Protein AF-A0A2A4QW43-F1 (afdb_monomer_lite)

pLDDT: mean 74.34, std 11.55, range [44.41, 92.94]

Foldseek 3Di:
DVVVVVVVVVVVVVVVVVVVVVVCPDVVCVVVVVDDDDPDPPDDDDDDDPDDPPPPPPPPPDPPDDDPPDDDPVRVVVCVVVVDPPPPPPPPPPPPVPVVVVVCVVVVVVVDDPCVVVVVVVVVVVVVVVCPVVVCCVVCVPPPPDDPDDDDDPVVVVVVCVVVVNDDDPPPDDDDDDD

Radius of gyration: 45.7 Å; chains: 1; bounding box: 145×55×94 Å

Secondary structure (DSSP, 8-state):
-HHHHHHHHHHHHHHHHHHHHHHTSHHHHHHTT-S-----TT----PPP--PPP---PPPPPTTSPPTT---HHHHHHHHHH------TT-S-SSSHHHHHHHHHHTTGGG--TTHHHHHHHHHHHHHHHHHHHHHHHHTSS--------PPPHHHHHHHHHHTT--------S-----

Structure (mmCIF, N/CA/C/O backbone):
data_AF-A0A2A4QW43-F1
#
_entry.id   AF-A0A2A4QW43-F1
#
loop_
_atom_site.group_PDB
_atom_site.id
_atom_site.type_symbol
_atom_site.label_atom_id
_atom_site.label_alt_id
_atom_site.label_comp_id
_atom_site.label_asym_id
_atom_site.label_entity_id
_atom_site.label_seq_id
_atom_site.pdbx_PDB_ins_code
_atom_site.Cartn_x
_atom_site.Cartn_y
_atom_site.Cartn_z
_atom_site.occupancy
_atom_site.B_iso_or_equiv
_atom_site.auth_seq_id
_atom_site.auth_comp_id
_atom_site.auth_asym_id
_atom_site.auth_atom_id
_atom_site.pdbx_PDB_model_num
ATOM 1 N N . MET A 1 1 ? 88.464 -0.489 -8.693 1.00 56.72 1 MET A N 1
ATOM 2 C CA . MET A 1 1 ? 87.420 -1.222 -9.457 1.00 56.72 1 MET A CA 1
ATOM 3 C C . MET A 1 1 ? 85.976 -0.942 -9.002 1.00 56.72 1 MET A C 1
ATOM 5 O O . MET A 1 1 ? 85.083 -1.111 -9.819 1.00 56.72 1 MET A O 1
ATOM 9 N N . LYS A 1 2 ? 85.709 -0.453 -7.774 1.00 62.28 2 LYS A N 1
ATOM 10 C CA . LYS A 1 2 ? 84.337 -0.211 -7.261 1.00 62.28 2 LYS A CA 1
ATOM 11 C C . LYS A 1 2 ? 83.518 0.860 -8.016 1.00 62.28 2 LYS A C 1
ATOM 13 O O . LYS A 1 2 ? 82.311 0.706 -8.154 1.00 62.28 2 LYS A O 1
ATOM 18 N N . ASN A 1 3 ? 84.158 1.888 -8.581 1.00 62.06 3 ASN A N 1
ATOM 19 C CA . ASN A 1 3 ? 83.443 3.022 -9.197 1.00 62.06 3 ASN A CA 1
ATOM 20 C C . ASN A 1 3 ? 82.801 2.687 -10.558 1.00 62.06 3 ASN A C 1
ATOM 22 O O . ASN A 1 3 ? 81.821 3.318 -10.943 1.00 62.06 3 ASN A O 1
ATOM 26 N N . LYS A 1 4 ? 83.317 1.680 -11.280 1.00 69.44 4 LYS A N 1
ATOM 27 C CA . LYS A 1 4 ? 82.754 1.260 -12.576 1.00 69.44 4 LYS A CA 1
ATOM 28 C C . LYS A 1 4 ? 81.401 0.563 -12.398 1.00 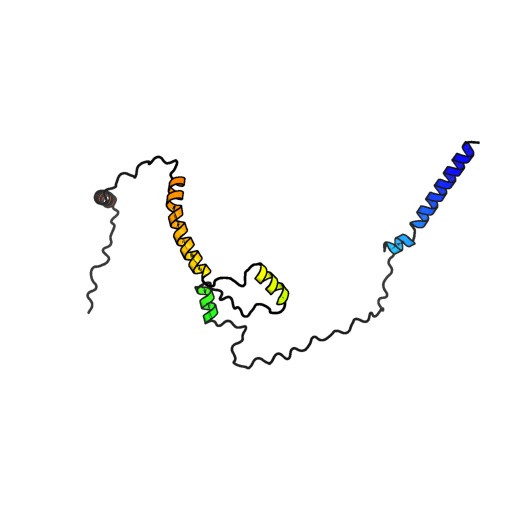69.44 4 LYS A C 1
ATOM 30 O O . LYS A 1 4 ? 80.465 0.887 -13.116 1.00 69.44 4 LYS A O 1
ATOM 35 N N . ASN A 1 5 ? 81.269 -0.296 -11.386 1.00 71.19 5 ASN A N 1
ATOM 36 C CA . ASN A 1 5 ? 80.016 -1.000 -11.085 1.00 71.19 5 ASN A CA 1
ATOM 37 C C . ASN A 1 5 ? 78.905 -0.040 -10.637 1.00 71.19 5 ASN A C 1
ATOM 39 O O . ASN A 1 5 ? 77.756 -0.215 -11.029 1.00 71.19 5 ASN A O 1
ATOM 43 N N . LEU A 1 6 ? 79.255 1.016 -9.893 1.00 76.25 6 LEU A N 1
ATOM 44 C CA . LEU A 1 6 ? 78.294 2.037 -9.469 1.00 76.25 6 LEU A CA 1
ATOM 45 C C . LEU A 1 6 ? 77.787 2.888 -10.647 1.00 76.25 6 LEU A C 1
ATOM 47 O O . LEU A 1 6 ? 76.607 3.223 -10.702 1.00 76.25 6 LEU A O 1
ATOM 51 N N . ASN A 1 7 ? 78.650 3.208 -11.617 1.00 77.50 7 ASN A N 1
ATOM 52 C CA . ASN A 1 7 ? 78.246 3.939 -12.822 1.00 77.50 7 ASN A CA 1
ATOM 53 C C . ASN A 1 7 ? 77.409 3.068 -13.772 1.00 77.50 7 ASN A C 1
ATOM 55 O O . ASN A 1 7 ? 76.445 3.561 -14.351 1.00 77.50 7 ASN A O 1
ATOM 59 N N . ILE A 1 8 ? 77.723 1.772 -13.876 1.00 83.00 8 ILE A N 1
ATOM 60 C CA . ILE A 1 8 ? 76.926 0.807 -14.648 1.00 83.00 8 ILE A CA 1
ATOM 61 C C . ILE A 1 8 ? 75.538 0.628 -14.015 1.00 83.00 8 ILE A C 1
ATOM 63 O O . ILE A 1 8 ? 74.542 0.686 -14.726 1.00 83.00 8 ILE A O 1
ATOM 67 N N . GLN A 1 9 ? 75.438 0.507 -12.684 1.00 82.94 9 GLN A N 1
ATOM 68 C CA . GLN A 1 9 ? 74.144 0.443 -11.989 1.00 82.94 9 GLN A CA 1
ATOM 69 C C . GLN A 1 9 ? 73.301 1.706 -12.192 1.00 82.94 9 GLN A C 1
ATOM 71 O O . GLN A 1 9 ? 72.105 1.602 -12.452 1.00 82.94 9 GLN A O 1
ATOM 76 N N . LYS A 1 10 ? 73.915 2.896 -12.130 1.00 84.06 10 LYS A N 1
ATOM 77 C CA . LYS A 1 10 ? 73.220 4.161 -12.420 1.00 84.06 10 LYS A CA 1
ATOM 78 C C . LYS A 1 10 ? 72.702 4.207 -13.857 1.00 84.06 10 LYS A C 1
ATOM 80 O O . LYS A 1 10 ? 71.571 4.625 -14.059 1.00 84.06 10 LYS A O 1
ATOM 85 N N . LEU A 1 11 ? 73.492 3.738 -14.824 1.00 85.38 11 LEU A N 1
ATOM 86 C CA . LEU A 1 11 ? 73.113 3.714 -16.240 1.00 85.38 11 LEU A CA 1
ATOM 87 C C . LEU A 1 11 ? 71.985 2.708 -16.528 1.00 85.38 11 LEU A C 1
ATOM 89 O O . LEU A 1 11 ? 71.097 2.984 -17.331 1.00 85.38 11 LEU A O 1
ATOM 93 N N . ILE A 1 12 ? 71.975 1.568 -15.833 1.00 86.31 12 ILE A N 1
ATOM 94 C CA . ILE A 1 12 ? 70.871 0.600 -15.894 1.00 86.31 12 ILE A CA 1
ATOM 95 C C . ILE A 1 12 ? 69.599 1.197 -15.276 1.00 86.31 12 ILE A C 1
ATOM 97 O O . ILE A 1 12 ? 68.521 1.081 -15.857 1.00 86.31 12 ILE A O 1
ATOM 101 N N . LEU A 1 13 ? 69.714 1.872 -14.129 1.00 86.56 13 LEU A N 1
ATOM 102 C CA . LEU A 1 13 ? 68.572 2.474 -13.442 1.00 86.56 13 LEU A CA 1
ATOM 103 C C . LEU A 1 13 ? 67.939 3.614 -14.256 1.00 86.56 13 LEU A C 1
ATOM 105 O O . LEU A 1 13 ? 66.716 3.683 -14.360 1.00 86.56 13 LEU A O 1
ATOM 109 N N . THR A 1 14 ? 68.751 4.477 -14.877 1.00 86.44 14 THR A N 1
ATOM 110 C CA . THR A 1 14 ? 68.249 5.564 -15.735 1.00 86.44 14 THR A CA 1
ATOM 111 C C . THR A 1 14 ? 67.628 5.040 -17.028 1.00 86.44 14 THR A C 1
ATOM 113 O O . THR A 1 14 ? 66.594 5.554 -17.451 1.00 86.44 14 THR A O 1
ATOM 116 N N . SER A 1 15 ? 68.198 3.990 -17.625 1.00 84.06 15 SER A N 1
ATOM 117 C CA . SER A 1 15 ? 67.624 3.317 -18.797 1.00 84.06 15 SER A CA 1
ATOM 118 C C . SER A 1 15 ? 66.255 2.697 -18.487 1.00 84.06 15 SER A C 1
ATOM 120 O O . SER A 1 15 ? 65.287 2.925 -19.210 1.00 84.06 15 SER A O 1
ATOM 122 N N . CYS A 1 16 ? 66.134 1.993 -17.358 1.00 84.25 16 CYS A N 1
ATOM 123 C CA . CYS A 1 16 ? 64.870 1.398 -16.921 1.00 84.25 16 CYS A CA 1
ATOM 124 C C . CYS A 1 16 ? 63.777 2.460 -16.701 1.00 84.25 16 CYS A C 1
ATOM 126 O O . CYS A 1 16 ? 62.647 2.303 -17.166 1.00 84.25 16 CYS A O 1
ATOM 128 N N . ALA A 1 17 ? 64.124 3.584 -16.066 1.00 83.00 17 ALA A N 1
ATOM 129 C CA . ALA A 1 17 ? 63.196 4.696 -15.868 1.00 83.00 17 ALA A CA 1
ATOM 130 C C . ALA A 1 17 ? 62.721 5.318 -17.197 1.00 83.00 17 ALA A C 1
ATOM 132 O O . ALA A 1 17 ? 61.542 5.644 -17.336 1.00 83.00 17 ALA A O 1
ATOM 133 N N . ALA A 1 18 ? 63.606 5.438 -18.192 1.00 81.12 18 ALA A N 1
ATOM 134 C CA . ALA A 1 18 ? 63.249 5.965 -19.509 1.00 81.12 18 ALA A CA 1
ATOM 135 C C . ALA A 1 18 ? 62.250 5.060 -20.256 1.00 81.12 18 ALA A C 1
ATOM 137 O O . ALA A 1 18 ? 61.307 5.560 -20.868 1.00 81.12 18 ALA A O 1
ATOM 138 N N . VAL A 1 19 ? 62.401 3.733 -20.159 1.00 80.62 19 VAL A N 1
ATOM 139 C CA . VAL A 1 19 ? 61.474 2.767 -20.780 1.00 80.62 19 VAL A CA 1
ATOM 140 C C . VAL A 1 19 ? 60.081 2.832 -20.143 1.00 80.62 19 VAL A C 1
ATOM 142 O O . VAL A 1 19 ? 59.076 2.797 -20.853 1.00 80.62 19 VAL A O 1
ATOM 145 N N . MET A 1 20 ? 60.004 3.002 -18.819 1.00 78.50 20 MET A N 1
ATOM 146 C CA . MET A 1 20 ? 58.727 3.121 -18.102 1.00 78.50 20 MET A CA 1
ATOM 147 C C . MET A 1 20 ? 57.945 4.390 -18.483 1.00 78.50 20 MET A C 1
ATOM 149 O O . MET A 1 20 ? 56.718 4.346 -18.578 1.00 78.50 20 MET A O 1
ATOM 153 N N . LEU A 1 21 ? 58.627 5.510 -18.763 1.00 73.12 21 LEU A N 1
ATOM 154 C CA . LEU A 1 21 ? 57.968 6.736 -19.239 1.00 73.12 21 LEU A CA 1
ATOM 155 C C . LEU A 1 21 ? 57.381 6.578 -20.651 1.00 73.12 21 LEU A C 1
ATOM 157 O O . LEU A 1 21 ? 56.293 7.087 -20.915 1.00 73.12 21 LEU A O 1
ATOM 161 N N . VAL A 1 22 ? 58.063 5.855 -21.545 1.00 75.31 22 VAL A N 1
ATOM 162 C CA . VAL A 1 22 ? 57.568 5.582 -22.909 1.00 75.31 22 VAL A CA 1
ATOM 163 C C . VAL A 1 22 ? 56.366 4.632 -22.886 1.00 75.31 22 VAL A C 1
ATOM 165 O O . VAL A 1 22 ? 55.425 4.812 -23.660 1.00 75.31 22 VAL A O 1
ATOM 168 N N . ALA A 1 23 ? 56.343 3.669 -21.959 1.00 68.19 23 ALA A N 1
ATOM 169 C CA . ALA A 1 23 ? 55.219 2.749 -21.780 1.00 68.19 23 ALA A CA 1
ATOM 170 C C . ALA A 1 23 ? 53.924 3.447 -21.316 1.00 68.19 23 ALA A C 1
ATOM 172 O O . ALA A 1 23 ? 52.830 2.973 -21.613 1.00 68.19 23 ALA A O 1
ATOM 173 N N . CYS A 1 24 ? 54.030 4.600 -20.647 1.00 68.94 24 CYS A N 1
ATOM 174 C CA . CYS A 1 24 ? 52.883 5.411 -20.227 1.00 68.94 24 CYS A CA 1
ATOM 175 C C . CYS A 1 24 ? 52.397 6.398 -21.316 1.00 68.94 24 CYS A C 1
ATOM 177 O O . CYS A 1 24 ? 51.653 7.336 -21.028 1.00 68.94 24 CYS A O 1
ATOM 179 N N . GLY A 1 25 ? 52.851 6.221 -22.560 1.00 72.25 25 GLY A N 1
ATOM 180 C CA . GLY A 1 25 ? 52.520 7.068 -23.703 1.00 72.25 25 GLY A CA 1
ATOM 181 C C . GLY A 1 25 ? 51.182 6.738 -24.375 1.00 72.25 25 GLY A C 1
ATOM 182 O O . GLY A 1 25 ? 50.248 6.247 -23.757 1.00 72.25 25 GLY A O 1
ATOM 183 N N . GLN A 1 26 ? 51.091 7.025 -25.674 1.00 68.25 26 GLN A N 1
ATOM 184 C CA . GLN A 1 26 ? 49.870 7.038 -26.497 1.00 68.25 26 GLN A CA 1
ATOM 185 C C . GLN A 1 26 ? 48.850 5.913 -26.225 1.00 68.25 26 GLN A C 1
ATOM 187 O O . GLN A 1 26 ? 47.656 6.185 -26.131 1.00 68.25 26 GLN A O 1
ATOM 192 N N . ALA A 1 27 ? 49.319 4.680 -26.013 1.00 71.88 27 ALA A N 1
ATOM 193 C CA . ALA A 1 27 ? 48.464 3.528 -25.739 1.00 71.88 27 ALA A CA 1
ATOM 194 C C . ALA A 1 27 ? 47.665 3.650 -24.426 1.00 71.88 27 ALA A C 1
ATOM 196 O O . ALA A 1 27 ? 46.517 3.213 -24.369 1.00 71.88 27 ALA A O 1
ATOM 197 N N . THR A 1 28 ? 48.221 4.257 -23.369 1.00 71.75 28 THR A N 1
ATOM 198 C CA . THR A 1 28 ? 47.463 4.498 -22.129 1.00 71.75 28 THR A CA 1
ATOM 199 C C . THR A 1 28 ? 46.430 5.600 -22.340 1.00 71.75 28 THR A C 1
ATOM 201 O O . THR A 1 28 ? 45.300 5.450 -21.891 1.00 71.75 28 THR A O 1
ATOM 204 N N . LYS A 1 29 ? 46.764 6.659 -23.089 1.00 73.00 29 LYS A N 1
ATOM 205 C CA . LYS A 1 29 ? 45.847 7.770 -23.405 1.00 73.00 29 LYS A CA 1
ATOM 206 C C . LYS A 1 29 ? 44.628 7.314 -24.208 1.00 73.00 29 LYS A C 1
ATOM 208 O O . LYS A 1 29 ? 43.522 7.754 -23.910 1.00 73.00 29 LYS A O 1
ATOM 213 N N . GLU A 1 30 ? 44.820 6.404 -25.161 1.00 74.38 30 GLU A N 1
ATOM 214 C CA . GLU A 1 30 ? 43.730 5.786 -25.926 1.00 74.38 30 GLU A CA 1
ATOM 215 C C . GLU A 1 30 ? 42.846 4.893 -25.042 1.00 74.38 30 GLU A C 1
ATOM 217 O O . GLU A 1 30 ? 41.621 4.978 -25.100 1.00 74.38 30 GLU A O 1
ATOM 222 N N . LYS A 1 31 ? 43.442 4.074 -24.162 1.00 72.56 31 LYS A N 1
ATOM 223 C CA . LYS A 1 31 ? 42.695 3.200 -23.234 1.00 72.56 31 LYS A CA 1
ATOM 224 C C . LYS A 1 31 ? 41.964 3.964 -22.126 1.00 72.56 31 LYS A C 1
ATOM 226 O O . LYS A 1 31 ? 40.921 3.510 -21.672 1.00 72.56 31 LYS A O 1
ATOM 231 N N . LEU A 1 32 ? 42.500 5.110 -21.709 1.00 75.75 32 LEU A N 1
ATOM 232 C CA . LEU A 1 32 ? 41.887 6.039 -20.755 1.00 75.75 32 LEU A CA 1
ATOM 233 C C . LEU A 1 32 ? 40.858 6.977 -21.415 1.00 75.75 32 LEU A C 1
ATOM 235 O O . LEU A 1 32 ? 40.272 7.802 -20.719 1.00 75.75 32 LEU A O 1
ATOM 239 N N . GLY A 1 33 ? 40.633 6.874 -22.734 1.00 72.31 33 GLY A N 1
ATOM 240 C CA . GLY A 1 33 ? 39.646 7.687 -23.454 1.00 72.31 33 GLY A CA 1
ATOM 241 C C . GLY A 1 33 ? 40.007 9.173 -23.550 1.00 72.31 33 GLY A C 1
ATOM 242 O O . GLY A 1 33 ? 39.137 10.004 -23.788 1.00 72.31 33 GLY A O 1
ATOM 243 N N . LEU A 1 34 ? 41.284 9.522 -23.362 1.00 74.50 34 LEU A N 1
ATOM 244 C CA . LEU A 1 34 ? 41.774 10.904 -23.408 1.00 74.50 34 LEU A CA 1
ATOM 245 C C . LEU A 1 34 ? 42.016 11.397 -24.848 1.00 74.50 34 LEU A C 1
ATOM 247 O O . LEU A 1 34 ? 42.367 12.555 -25.068 1.00 74.50 34 LEU A O 1
ATOM 251 N N . THR A 1 35 ? 41.848 10.511 -25.829 1.00 73.00 35 THR A N 1
ATOM 252 C CA . THR A 1 35 ? 41.854 10.812 -27.262 1.00 73.00 35 THR A CA 1
ATOM 253 C C . THR A 1 35 ? 40.427 10.736 -27.795 1.00 73.00 35 THR A C 1
ATOM 255 O O . THR A 1 35 ? 39.800 9.678 -27.739 1.00 73.00 35 THR A O 1
ATOM 258 N N . THR A 1 36 ? 39.914 11.840 -28.333 1.00 71.12 36 THR A N 1
ATOM 259 C CA . THR A 1 36 ? 38.579 11.882 -28.939 1.00 71.12 36 THR A CA 1
ATOM 260 C C . THR A 1 36 ? 38.586 11.140 -30.273 1.00 71.12 36 THR A C 1
ATOM 262 O O . THR A 1 36 ? 39.123 11.638 -31.259 1.00 71.12 36 THR A O 1
ATOM 265 N N . VAL A 1 37 ? 37.966 9.962 -30.312 1.00 74.38 37 VAL A N 1
ATOM 266 C CA . VAL A 1 37 ? 37.552 9.308 -31.558 1.00 74.38 37 VAL A CA 1
ATOM 267 C C . VAL A 1 37 ? 36.084 9.661 -31.757 1.00 74.38 37 VAL A C 1
ATOM 269 O O . VAL A 1 37 ? 35.236 9.218 -30.984 1.00 74.38 37 VAL A O 1
ATOM 272 N N . ALA A 1 38 ? 35.786 10.512 -32.738 1.00 77.56 38 ALA A N 1
ATOM 273 C CA . ALA A 1 38 ? 34.404 10.812 -33.089 1.00 77.56 38 ALA A CA 1
ATOM 274 C C . ALA A 1 38 ? 33.770 9.548 -33.704 1.00 77.56 38 ALA A C 1
ATOM 276 O O . ALA A 1 38 ? 34.350 8.986 -34.636 1.00 77.56 38 ALA A O 1
ATOM 277 N N . PRO A 1 39 ? 32.646 9.048 -33.163 1.00 77.69 39 PRO A N 1
ATOM 278 C CA . PRO A 1 39 ? 31.940 7.924 -33.761 1.00 77.69 39 PRO A CA 1
ATOM 279 C C . PRO A 1 39 ? 31.347 8.347 -35.108 1.00 77.69 39 PRO A C 1
ATOM 281 O O . PRO A 1 39 ? 30.852 9.461 -35.233 1.00 77.69 39 PRO A O 1
ATOM 284 N N . ASP A 1 40 ? 31.391 7.449 -36.090 1.00 85.25 40 ASP A N 1
ATOM 285 C CA . ASP A 1 40 ? 30.858 7.670 -37.437 1.00 85.25 40 ASP A CA 1
ATOM 286 C C . ASP A 1 40 ? 29.349 7.961 -37.387 1.00 85.25 40 ASP A C 1
ATOM 288 O O . ASP A 1 40 ? 28.538 7.061 -37.123 1.00 85.25 40 ASP A O 1
ATOM 292 N N . GLU A 1 41 ? 28.979 9.222 -37.633 1.00 81.19 41 GLU A N 1
ATOM 293 C CA . GLU A 1 41 ? 27.593 9.696 -37.610 1.00 81.19 41 GLU A CA 1
ATOM 294 C C . GLU A 1 41 ? 26.683 9.045 -38.667 1.00 81.19 41 GLU A C 1
ATOM 296 O O . GLU A 1 41 ? 25.460 9.173 -38.578 1.00 81.19 41 GLU A O 1
ATOM 301 N N . PHE A 1 42 ? 27.243 8.303 -39.629 1.00 82.75 42 PHE A N 1
ATOM 302 C CA . PHE A 1 42 ? 26.478 7.576 -40.645 1.00 82.75 42 PHE A CA 1
ATOM 303 C C . PHE A 1 42 ? 26.378 6.072 -40.377 1.00 82.75 42 PHE A C 1
ATOM 305 O O . PHE A 1 42 ? 25.775 5.338 -41.166 1.00 82.75 42 PHE A O 1
ATOM 312 N N . SER A 1 43 ? 26.908 5.593 -39.251 1.00 81.75 43 SER A N 1
ATOM 313 C CA . SER A 1 43 ? 26.792 4.186 -38.879 1.00 81.75 43 SER A CA 1
ATOM 314 C C . SER A 1 43 ? 25.350 3.826 -38.484 1.00 81.75 43 SER A C 1
ATOM 316 O O . SER A 1 43 ? 24.835 4.172 -37.419 1.00 81.75 43 SER A O 1
ATOM 318 N N . VAL A 1 44 ? 24.658 3.099 -39.365 1.00 79.31 44 VAL A N 1
ATOM 319 C CA . VAL A 1 44 ? 23.306 2.596 -39.093 1.00 79.31 44 VAL A CA 1
ATOM 320 C C . VAL A 1 44 ? 23.404 1.289 -38.310 1.00 79.31 44 VAL A C 1
ATOM 322 O O . VAL A 1 44 ? 23.707 0.233 -38.861 1.00 79.31 44 VAL A O 1
ATOM 325 N N . VAL A 1 45 ? 23.108 1.346 -37.011 1.00 78.12 45 VAL A N 1
ATOM 326 C CA . VAL A 1 45 ? 22.960 0.147 -36.175 1.00 78.12 45 VAL A CA 1
ATOM 327 C C . VAL A 1 45 ? 21.550 -0.419 -36.351 1.00 78.12 45 VAL A C 1
ATOM 329 O O . VAL A 1 45 ? 20.557 0.233 -36.018 1.00 78.12 45 VAL A O 1
ATOM 332 N N . THR A 1 46 ? 21.447 -1.653 -36.847 1.00 80.19 46 THR A N 1
ATOM 333 C CA . THR A 1 46 ? 20.170 -2.371 -36.942 1.00 80.19 46 THR A CA 1
ATOM 334 C C . THR A 1 46 ? 19.672 -2.715 -35.541 1.00 80.19 46 THR A C 1
ATOM 336 O O . THR A 1 46 ? 20.280 -3.519 -34.833 1.00 80.19 46 THR A O 1
ATOM 339 N N . ARG A 1 47 ? 18.562 -2.105 -35.121 1.00 78.06 47 ARG A N 1
ATOM 340 C CA . ARG A 1 47 ? 17.865 -2.490 -33.889 1.00 78.06 47 ARG A CA 1
ATOM 341 C C . ARG A 1 47 ? 17.110 -3.798 -34.119 1.00 78.06 47 ARG A C 1
ATOM 343 O O . ARG A 1 47 ? 16.632 -4.048 -35.225 1.00 78.06 47 ARG A O 1
ATOM 350 N N . ALA A 1 48 ? 16.990 -4.612 -33.071 1.00 81.88 48 ALA A N 1
ATOM 351 C CA . ALA A 1 48 ? 16.105 -5.770 -33.098 1.00 81.88 48 ALA A CA 1
ATOM 352 C C . ALA A 1 48 ? 14.681 -5.322 -33.490 1.00 81.88 48 ALA A C 1
ATOM 354 O O . ALA A 1 48 ? 14.259 -4.235 -33.075 1.00 81.88 48 ALA A O 1
ATOM 355 N N . PRO A 1 49 ? 13.950 -6.112 -34.296 1.00 81.00 49 PRO A N 1
ATOM 356 C CA . PRO A 1 49 ? 12.589 -5.767 -34.682 1.00 81.00 49 PRO A CA 1
ATOM 357 C C . PRO A 1 49 ? 11.723 -5.592 -33.430 1.00 81.00 49 PRO A C 1
ATOM 359 O O . PRO A 1 49 ? 11.808 -6.389 -32.495 1.00 81.00 49 PRO A O 1
ATOM 362 N N . LEU A 1 50 ? 10.893 -4.545 -33.404 1.00 76.62 50 LEU A N 1
ATOM 363 C CA . LEU A 1 50 ? 9.914 -4.361 -32.335 1.00 76.62 50 LEU A CA 1
ATOM 364 C C . LEU A 1 50 ? 8.910 -5.517 -32.413 1.00 76.62 50 LEU A C 1
ATOM 366 O O . LEU A 1 50 ? 8.141 -5.609 -33.369 1.00 76.62 50 LEU A O 1
ATOM 370 N N . SER A 1 51 ? 8.921 -6.407 -31.420 1.00 77.69 51 SER A N 1
ATOM 371 C CA . SER A 1 51 ? 7.875 -7.416 -31.283 1.00 77.69 51 SER A CA 1
ATOM 372 C C . SER A 1 51 ? 6.603 -6.719 -30.825 1.00 77.69 51 SER A C 1
ATOM 374 O O . SER A 1 51 ? 6.535 -6.212 -29.703 1.00 77.69 51 SER A O 1
ATOM 376 N N . VAL A 1 52 ? 5.606 -6.685 -31.703 1.00 75.69 52 VAL A N 1
ATOM 377 C CA . VAL A 1 52 ? 4.259 -6.254 -31.341 1.00 75.69 52 VAL A CA 1
ATOM 378 C C . VAL A 1 52 ? 3.750 -7.228 -30.271 1.00 75.69 52 VAL A C 1
ATOM 380 O O . VAL A 1 52 ? 3.785 -8.441 -30.504 1.00 75.69 52 VAL A O 1
ATOM 383 N N . PRO A 1 53 ? 3.364 -6.743 -29.077 1.00 77.69 53 PRO A N 1
ATOM 384 C CA . PRO A 1 53 ? 2.807 -7.610 -28.050 1.00 77.69 53 PRO A CA 1
ATOM 385 C C . PRO A 1 53 ? 1.527 -8.271 -28.577 1.00 77.69 53 PRO A C 1
ATOM 387 O O . PRO A 1 53 ? 0.865 -7.696 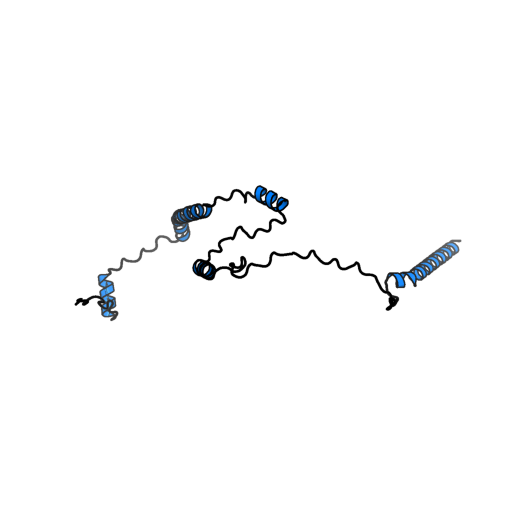-29.441 1.00 77.69 53 PRO A O 1
ATOM 390 N N . PRO A 1 54 ? 1.174 -9.473 -28.090 1.00 74.38 54 PRO A N 1
ATOM 391 C CA . PRO A 1 54 ? -0.031 -10.155 -28.533 1.00 74.38 54 PRO A CA 1
ATOM 392 C C . PRO A 1 54 ? -1.227 -9.225 -28.342 1.00 74.38 54 PRO A C 1
ATOM 394 O O . PRO A 1 54 ? -1.462 -8.736 -27.233 1.00 74.38 54 PRO A O 1
ATOM 397 N N . ASP A 1 55 ? -1.960 -8.973 -29.426 1.00 70.75 55 ASP A N 1
ATOM 398 C CA . ASP A 1 55 ? -3.241 -8.291 -29.359 1.00 70.75 55 ASP A CA 1
ATOM 399 C C . ASP A 1 55 ? -4.134 -9.116 -28.439 1.00 70.75 55 ASP A C 1
ATOM 401 O O . ASP A 1 55 ? -4.630 -10.187 -28.801 1.00 70.75 55 ASP A O 1
ATOM 405 N N . TYR A 1 56 ? -4.316 -8.642 -27.208 1.00 58.56 56 TYR A N 1
ATOM 406 C CA . TYR A 1 56 ? -5.351 -9.176 -26.353 1.00 58.56 56 TYR A CA 1
ATOM 407 C C . TYR A 1 56 ? -6.657 -8.808 -27.039 1.00 58.56 56 TYR A C 1
ATOM 409 O O . TYR A 1 56 ? -7.147 -7.685 -26.912 1.00 58.56 56 TYR A O 1
ATOM 417 N N . THR A 1 57 ? -7.234 -9.763 -27.765 1.00 64.88 57 THR A N 1
ATOM 418 C CA . THR A 1 57 ? -8.644 -9.754 -28.141 1.00 64.88 57 THR A CA 1
ATOM 419 C C . THR A 1 57 ? -9.455 -9.889 -26.856 1.00 64.88 57 THR A C 1
ATOM 421 O O . THR A 1 57 ? -10.092 -10.910 -26.589 1.00 64.88 57 THR A O 1
ATOM 424 N N . LEU A 1 58 ? -9.372 -8.870 -25.999 1.00 67.88 58 LEU A N 1
ATOM 425 C CA . LEU A 1 58 ? -10.269 -8.690 -24.886 1.00 67.88 58 LEU A CA 1
ATOM 426 C C . LEU A 1 58 ? -11.648 -8.680 -25.511 1.00 67.88 58 LEU A C 1
ATOM 428 O O . LEU A 1 58 ? -11.929 -7.899 -26.424 1.00 67.88 58 LEU A O 1
ATOM 432 N N . ARG A 1 59 ? -12.494 -9.601 -25.057 1.00 73.06 59 ARG A N 1
ATOM 433 C CA . ARG A 1 59 ? -13.882 -9.622 -25.483 1.00 73.06 59 ARG A CA 1
ATOM 434 C C . ARG A 1 59 ? -14.439 -8.216 -25.240 1.00 73.06 59 ARG A C 1
ATOM 436 O O . ARG A 1 59 ? -14.371 -7.762 -24.094 1.00 73.06 59 ARG A O 1
ATOM 443 N N . PRO A 1 60 ? -14.959 -7.530 -26.273 1.00 70.94 60 PRO A N 1
ATOM 444 C CA . PRO A 1 60 ? -15.513 -6.202 -26.093 1.00 70.94 60 PRO A CA 1
ATOM 445 C C . PRO A 1 60 ? -16.533 -6.241 -24.952 1.00 70.94 60 PRO A C 1
ATOM 447 O O . PRO A 1 60 ? -17.354 -7.172 -24.909 1.00 70.94 60 PRO A O 1
ATOM 450 N N . PRO A 1 61 ? -16.469 -5.303 -23.993 1.00 70.81 61 PRO A N 1
ATOM 451 C CA . PRO A 1 61 ? -17.432 -5.276 -22.908 1.00 70.81 61 PRO A CA 1
ATOM 452 C C . PRO A 1 61 ? -18.828 -5.128 -23.515 1.00 70.81 61 PRO A C 1
ATOM 454 O O . PRO A 1 61 ? -19.061 -4.269 -24.365 1.00 70.81 61 PRO A O 1
ATOM 457 N N . ALA A 1 62 ? -19.753 -6.001 -23.116 1.00 75.44 62 ALA A N 1
ATOM 458 C CA . ALA A 1 62 ? -21.118 -5.932 -23.615 1.00 75.44 62 ALA A CA 1
ATOM 459 C C . ALA A 1 62 ? -21.749 -4.603 -23.158 1.00 75.44 62 ALA A C 1
ATOM 461 O O . ALA A 1 62 ? -21.718 -4.317 -21.954 1.00 75.44 62 ALA A O 1
ATOM 462 N N . PRO A 1 63 ? -22.318 -3.797 -24.072 1.00 73.69 63 PRO A N 1
ATOM 463 C CA . PRO A 1 63 ? -22.968 -2.549 -23.698 1.00 73.69 63 PRO A CA 1
ATOM 464 C C . PRO A 1 63 ? -24.103 -2.844 -22.707 1.00 73.69 63 PRO A C 1
ATOM 466 O O . PRO A 1 63 ? -24.936 -3.715 -22.950 1.00 73.69 63 PRO A O 1
ATOM 469 N N . GLY A 1 64 ? -24.102 -2.154 -21.564 1.00 70.81 64 GLY A N 1
ATOM 470 C CA . GLY A 1 64 ? -25.142 -2.266 -20.535 1.00 70.81 64 GLY A CA 1
ATOM 471 C C . GLY A 1 64 ? -24.876 -3.249 -19.388 1.00 70.81 64 GLY A C 1
ATOM 472 O O . GLY A 1 64 ? -25.675 -3.289 -18.457 1.00 70.81 64 GLY A O 1
ATOM 473 N N . ARG A 1 65 ? -23.773 -4.016 -19.386 1.00 69.56 65 ARG A N 1
ATOM 474 C CA . ARG A 1 65 ? -23.363 -4.763 -18.179 1.00 69.56 65 ARG A CA 1
ATOM 475 C C . ARG A 1 65 ? -22.572 -3.874 -17.222 1.00 69.56 65 ARG A C 1
ATOM 477 O O . ARG A 1 65 ? -21.746 -3.075 -17.662 1.00 69.56 65 ARG A O 1
ATOM 484 N N . ALA A 1 66 ? -22.817 -4.050 -15.921 1.00 67.44 66 ALA A N 1
ATOM 485 C CA . ALA A 1 66 ? -22.057 -3.387 -14.866 1.00 67.44 66 ALA A CA 1
ATOM 486 C C . ALA A 1 66 ? -20.560 -3.647 -15.075 1.00 67.44 66 ALA A C 1
ATOM 488 O O . ALA A 1 66 ? -20.138 -4.788 -15.294 1.00 67.44 66 ALA A O 1
ATOM 489 N N . ARG A 1 67 ? -19.770 -2.572 -15.081 1.00 71.62 67 ARG A N 1
ATOM 490 C CA . ARG A 1 67 ? -18.327 -2.659 -15.282 1.00 71.62 67 ARG A CA 1
ATOM 491 C C . ARG A 1 67 ? -17.720 -3.319 -14.043 1.00 71.62 67 ARG A C 1
ATOM 493 O O . ARG A 1 67 ? -17.943 -2.809 -12.952 1.00 71.62 67 ARG A O 1
ATOM 500 N N . PRO A 1 68 ? -16.915 -4.387 -14.181 1.00 68.38 68 PRO A N 1
ATOM 501 C CA . PRO A 1 68 ? -16.292 -5.039 -13.026 1.00 68.38 68 PRO A CA 1
ATOM 502 C C . PRO A 1 68 ? -15.404 -4.108 -12.189 1.00 68.38 68 PRO A C 1
ATOM 504 O O . PRO A 1 68 ? -15.204 -4.348 -11.010 1.00 68.38 68 PRO A O 1
ATOM 507 N N . MET A 1 69 ? -14.877 -3.040 -12.797 1.00 68.56 69 MET A N 1
ATOM 508 C CA . MET A 1 69 ? -14.041 -2.043 -12.117 1.00 68.56 69 MET A CA 1
ATOM 509 C C . MET A 1 69 ? -14.840 -0.887 -11.493 1.00 68.56 69 MET A C 1
ATOM 511 O O . MET A 1 69 ? -14.250 -0.021 -10.855 1.00 68.56 69 MET A O 1
ATOM 515 N N . GLU A 1 70 ? -16.157 -0.824 -11.696 1.00 75.75 70 GLU A N 1
ATOM 516 C CA . GLU A 1 70 ? -16.997 0.250 -11.167 1.00 75.75 70 GLU A CA 1
ATOM 517 C C . GLU A 1 70 ? -17.689 -0.235 -9.893 1.00 75.75 70 GLU A C 1
ATOM 519 O O . GLU A 1 70 ? -18.666 -0.983 -9.926 1.00 75.75 70 GLU A O 1
ATOM 524 N N . ILE A 1 71 ? -17.141 0.177 -8.751 1.00 70.44 71 ILE A N 1
ATOM 525 C CA . ILE A 1 71 ? -17.752 -0.041 -7.440 1.00 70.44 71 ILE A CA 1
ATOM 526 C C . ILE A 1 71 ? -19.105 0.680 -7.437 1.00 70.44 71 ILE A C 1
ATOM 528 O O . ILE A 1 71 ? -19.190 1.857 -7.791 1.00 70.44 71 ILE A O 1
ATOM 532 N N . SER A 1 72 ? -20.180 -0.022 -7.065 1.00 81.94 72 SER A N 1
ATOM 533 C CA . SER A 1 72 ? -21.512 0.590 -7.024 1.00 81.94 72 SER A CA 1
ATOM 534 C C . SER A 1 72 ? -21.551 1.744 -6.014 1.00 81.94 72 SER A C 1
ATOM 536 O O . SER A 1 72 ? -20.933 1.669 -4.953 1.00 81.94 72 SER A O 1
ATOM 538 N N . THR A 1 73 ? -22.328 2.794 -6.290 1.00 81.19 73 THR A N 1
ATOM 539 C CA . THR A 1 73 ? -22.458 3.962 -5.392 1.00 81.19 73 THR A CA 1
ATOM 540 C C . THR A 1 73 ? -22.922 3.581 -3.984 1.00 81.19 73 THR A C 1
ATOM 542 O O . THR A 1 73 ? -22.490 4.178 -2.998 1.00 81.19 73 THR A O 1
ATOM 545 N N . LYS A 1 74 ? -23.766 2.548 -3.881 1.00 82.25 74 LYS A N 1
ATOM 546 C CA . LYS A 1 74 ? -24.213 1.964 -2.612 1.00 82.25 74 LYS A CA 1
ATOM 547 C C . LYS A 1 74 ? -23.048 1.367 -1.821 1.00 82.25 74 LYS A C 1
ATOM 549 O O . LYS A 1 74 ? -22.982 1.552 -0.609 1.00 82.25 74 LYS A O 1
ATOM 554 N N . GLU A 1 75 ? -22.135 0.691 -2.508 1.00 80.25 75 GLU A N 1
ATOM 555 C CA . GLU A 1 75 ? -20.956 0.074 -1.902 1.00 80.25 75 GLU A CA 1
ATOM 556 C C . GLU A 1 75 ? -19.935 1.133 -1.469 1.00 80.25 75 GLU A C 1
ATOM 558 O O . GLU A 1 75 ? -19.441 1.100 -0.346 1.00 80.25 75 GLU A O 1
ATOM 563 N N . THR A 1 76 ? -19.723 2.172 -2.285 1.00 83.12 76 THR A N 1
ATOM 564 C CA . THR A 1 76 ? -18.894 3.328 -1.903 1.00 83.12 76 THR A CA 1
ATOM 565 C C . THR A 1 76 ? -19.435 4.037 -0.658 1.00 83.12 76 THR A C 1
ATOM 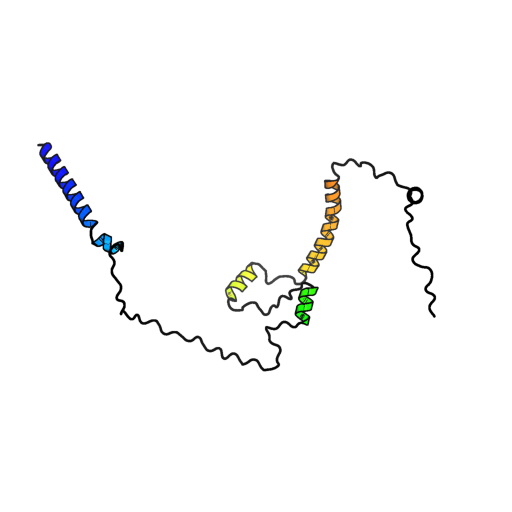567 O O . THR A 1 76 ? -18.668 4.391 0.240 1.00 83.12 76 THR A O 1
ATOM 570 N N . ALA A 1 77 ? -20.756 4.224 -0.564 1.00 85.62 77 ALA A N 1
ATOM 571 C CA . ALA A 1 77 ? -21.382 4.834 0.607 1.00 85.62 77 ALA A CA 1
ATOM 572 C C . ALA A 1 77 ? -21.229 3.950 1.853 1.00 85.62 77 ALA A C 1
ATOM 574 O O . ALA A 1 77 ? -20.864 4.445 2.917 1.00 85.62 77 ALA A O 1
ATOM 575 N N . ARG A 1 78 ? -21.436 2.635 1.714 1.00 83.12 78 ARG A N 1
ATOM 576 C CA . ARG A 1 78 ? -21.239 1.658 2.793 1.00 83.12 78 ARG A CA 1
ATOM 577 C C . ARG A 1 78 ? -19.795 1.673 3.305 1.00 83.12 78 ARG A C 1
ATOM 579 O O . ARG A 1 78 ? -19.590 1.801 4.509 1.00 83.12 78 ARG A O 1
ATOM 586 N N . GLN A 1 79 ? -18.811 1.641 2.409 1.00 85.38 79 GLN A N 1
ATOM 587 C CA . GLN A 1 79 ? -17.392 1.733 2.757 1.00 85.38 79 GLN A CA 1
ATOM 588 C C . GLN A 1 79 ? -17.048 3.055 3.458 1.00 85.38 79 GLN A C 1
ATOM 590 O O . GLN A 1 79 ? -16.259 3.068 4.399 1.00 85.38 79 GLN A O 1
ATOM 595 N N . THR A 1 80 ? -17.653 4.166 3.030 1.00 85.56 80 THR A N 1
ATOM 596 C CA . THR A 1 80 ? -17.418 5.488 3.634 1.00 85.56 80 THR A CA 1
ATOM 597 C C . THR A 1 80 ? -18.011 5.588 5.039 1.00 85.56 80 THR A C 1
ATOM 599 O O . THR A 1 80 ? -17.370 6.119 5.939 1.00 85.56 80 THR A O 1
ATOM 602 N N . VAL A 1 81 ? -19.226 5.071 5.237 1.00 89.31 81 VAL A N 1
ATOM 603 C CA . VAL A 1 81 ? -19.951 5.165 6.514 1.00 89.31 81 VAL A CA 1
ATOM 604 C C . VAL A 1 81 ? -19.392 4.199 7.555 1.00 89.31 81 VAL A C 1
ATOM 606 O O . VAL A 1 81 ? -19.249 4.568 8.716 1.00 89.31 81 VAL A O 1
ATOM 609 N N . PHE A 1 82 ? -19.079 2.967 7.151 1.00 87.69 82 PHE A N 1
ATOM 610 C CA . PHE A 1 82 ? -18.680 1.909 8.080 1.00 87.69 82 PHE A CA 1
ATOM 611 C C . PHE A 1 82 ? -17.169 1.655 8.107 1.00 87.69 82 PHE A C 1
ATOM 613 O O . PHE A 1 82 ? -16.703 0.886 8.940 1.00 87.69 82 PHE A O 1
ATOM 620 N N . GLY A 1 83 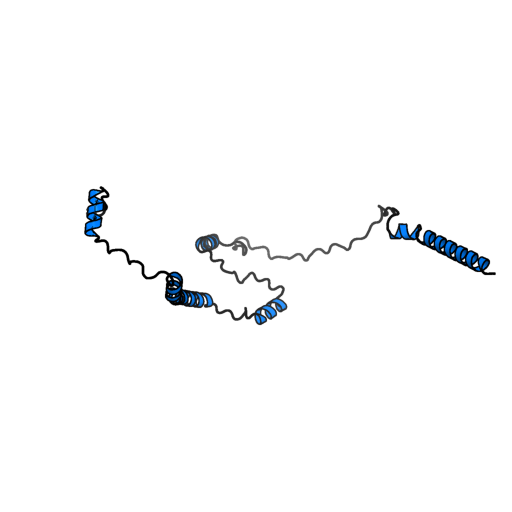? -16.388 2.253 7.200 1.00 78.69 83 GLY A N 1
ATOM 621 C CA . GLY A 1 83 ? -14.936 2.044 7.118 1.00 78.69 83 GLY A CA 1
ATOM 622 C C . GLY A 1 83 ? -14.521 0.620 6.722 1.00 78.69 83 GLY A C 1
ATOM 623 O O . GLY A 1 83 ? -13.328 0.321 6.667 1.00 78.69 83 GLY A O 1
ATOM 624 N N . VAL A 1 84 ? -15.483 -0.260 6.432 1.00 70.25 84 VAL A N 1
ATOM 625 C CA . VAL A 1 84 ? -15.243 -1.650 6.049 1.00 70.25 84 VAL A CA 1
ATOM 626 C C . VAL A 1 84 ? -14.786 -1.663 4.595 1.00 70.25 84 VAL A C 1
ATOM 628 O O . VAL A 1 84 ? -15.572 -1.476 3.671 1.00 70.25 84 VAL A O 1
ATOM 631 N N . LYS A 1 85 ? -13.482 -1.850 4.385 1.00 63.47 85 LYS A N 1
ATOM 632 C CA . LYS A 1 85 ? -12.980 -2.408 3.130 1.00 63.47 85 LYS A CA 1
ATOM 633 C C . LYS A 1 85 ? -13.361 -3.880 3.157 1.00 63.47 85 LYS A C 1
ATOM 635 O O . LYS A 1 85 ? -12.666 -4.653 3.812 1.00 63.47 85 LYS A O 1
ATOM 640 N N . ASP A 1 86 ? -14.447 -4.254 2.484 1.00 61.44 86 ASP A N 1
ATOM 641 C CA . ASP A 1 86 ? -14.615 -5.654 2.110 1.00 61.44 86 ASP A CA 1
ATOM 642 C C . ASP A 1 86 ? -13.383 -5.998 1.269 1.00 61.44 86 ASP A C 1
ATOM 644 O O . ASP A 1 86 ? -13.141 -5.424 0.204 1.00 61.44 86 ASP A O 1
ATOM 648 N N . VAL A 1 87 ? -12.502 -6.815 1.848 1.00 52.25 87 VAL A N 1
ATOM 649 C CA . VAL A 1 87 ? -11.309 -7.310 1.175 1.00 52.25 87 VAL A CA 1
ATOM 650 C C . VAL A 1 87 ? -11.832 -8.210 0.075 1.00 52.25 87 VAL A C 1
ATOM 652 O O . VAL A 1 87 ? -12.154 -9.371 0.307 1.00 52.25 87 VAL A O 1
ATOM 655 N N . ASP A 1 88 ? -11.986 -7.632 -1.110 1.00 50.56 88 ASP A N 1
ATOM 656 C CA . ASP A 1 88 ? -12.356 -8.362 -2.302 1.00 50.56 88 ASP A CA 1
ATOM 657 C C . ASP A 1 88 ? -11.248 -9.391 -2.559 1.00 50.56 88 ASP A C 1
ATOM 659 O O . ASP A 1 88 ? -10.159 -9.090 -3.058 1.00 50.56 88 ASP A O 1
ATOM 663 N N . GLN A 1 89 ? -11.520 -10.631 -2.155 1.00 53.09 89 GLN A N 1
ATOM 664 C CA . GLN A 1 89 ? -10.673 -11.810 -2.333 1.00 53.09 89 GLN A CA 1
ATOM 665 C C . GLN A 1 89 ? -10.473 -12.154 -3.827 1.00 53.09 89 GLN A C 1
ATOM 667 O O . GLN A 1 89 ? -9.859 -13.161 -4.167 1.00 53.09 89 GLN A O 1
ATOM 672 N N . SER A 1 90 ? -10.953 -11.297 -4.729 1.00 49.50 90 SER A N 1
ATOM 673 C CA . SER A 1 90 ? -10.901 -11.433 -6.183 1.00 49.50 90 SER A CA 1
ATOM 674 C C . SER A 1 90 ? -9.690 -10.739 -6.832 1.00 49.50 90 SER A C 1
ATOM 676 O O . SER A 1 90 ? -9.531 -10.805 -8.049 1.00 49.50 90 SER A O 1
ATOM 678 N N . GLY A 1 91 ? -8.827 -10.072 -6.050 1.00 44.41 91 GLY A N 1
ATOM 679 C CA . GLY A 1 91 ? -7.697 -9.276 -6.558 1.00 44.41 91 GLY A CA 1
ATOM 680 C C . GLY A 1 91 ? -6.288 -9.820 -6.287 1.00 44.41 91 GLY A C 1
ATOM 681 O O . GLY A 1 91 ? -5.313 -9.169 -6.665 1.00 44.41 91 GLY A O 1
ATOM 682 N N . VAL A 1 92 ? -6.130 -10.983 -5.639 1.00 48.66 92 VAL A N 1
ATOM 683 C CA . VAL A 1 92 ? -4.795 -11.583 -5.468 1.00 48.66 92 VAL A CA 1
ATOM 684 C C . VAL A 1 92 ? -4.357 -12.169 -6.803 1.00 48.66 92 VAL A C 1
ATOM 686 O O . VAL A 1 92 ? -4.762 -13.261 -7.195 1.00 48.66 92 VAL A O 1
ATOM 689 N N . ALA A 1 93 ? -3.522 -11.403 -7.502 1.00 45.31 93 ALA A N 1
ATOM 690 C CA . ALA A 1 93 ? -2.816 -11.797 -8.706 1.00 45.31 93 ALA A CA 1
ATOM 691 C C . ALA A 1 93 ? -2.276 -13.234 -8.591 1.00 45.31 93 ALA A C 1
ATOM 693 O O . ALA A 1 93 ? -1.256 -13.501 -7.955 1.00 45.31 93 ALA A O 1
ATOM 694 N N . THR A 1 94 ? -2.948 -14.164 -9.267 1.00 50.31 94 THR A N 1
ATOM 695 C CA . THR A 1 94 ? -2.553 -15.567 -9.447 1.00 50.31 94 THR A CA 1
ATOM 696 C C . THR A 1 94 ? -1.383 -15.695 -10.438 1.00 50.31 94 THR A C 1
ATOM 698 O O . THR A 1 94 ? -1.359 -16.582 -11.282 1.00 50.31 94 THR A O 1
ATOM 701 N N . SER A 1 95 ? -0.386 -14.808 -10.352 1.00 48.94 95 SER A N 1
ATOM 702 C CA . SER A 1 95 ? 0.797 -14.817 -11.232 1.00 48.94 95 SER A CA 1
ATOM 703 C C . SER A 1 95 ? 2.105 -15.121 -10.488 1.00 48.94 95 SER A C 1
ATOM 705 O O . SER A 1 95 ? 3.186 -14.959 -11.040 1.00 48.94 95 SER A O 1
ATOM 707 N N . GLY A 1 96 ? 2.022 -15.627 -9.250 1.00 52.31 96 GLY A N 1
ATOM 708 C CA . GLY A 1 96 ? 3.172 -16.088 -8.454 1.00 52.31 96 GLY A CA 1
ATOM 709 C C . GLY A 1 96 ? 2.842 -17.251 -7.507 1.00 52.31 96 GLY A C 1
ATOM 710 O O . GLY A 1 96 ? 3.417 -17.349 -6.421 1.00 52.31 96 GLY A O 1
ATOM 711 N N . SER A 1 97 ? 1.875 -18.093 -7.892 1.00 57.91 97 SER A N 1
ATOM 712 C CA . SER A 1 97 ? 1.105 -18.996 -7.013 1.00 57.91 97 SER A CA 1
ATOM 713 C C . SER A 1 97 ? 1.918 -20.015 -6.199 1.00 57.91 97 SER A C 1
ATOM 715 O O . SER A 1 97 ? 1.444 -20.471 -5.166 1.00 57.91 97 SER A O 1
ATOM 717 N N . ASN A 1 98 ? 3.138 -20.371 -6.610 1.00 60.56 98 ASN A N 1
ATOM 718 C CA . ASN A 1 98 ? 3.892 -21.446 -5.944 1.00 60.56 98 ASN A CA 1
ATOM 719 C C . ASN A 1 98 ? 4.802 -20.935 -4.810 1.00 60.56 98 ASN A C 1
ATOM 721 O O . ASN A 1 98 ? 4.957 -21.591 -3.779 1.00 60.56 98 ASN A O 1
ATOM 725 N N . LEU A 1 99 ? 5.401 -19.749 -4.975 1.00 61.44 99 LEU A N 1
ATOM 726 C CA . LEU A 1 99 ? 6.298 -19.172 -3.964 1.00 61.44 99 LEU A CA 1
ATOM 727 C C . LEU A 1 99 ? 5.511 -18.477 -2.847 1.00 61.44 99 LEU A C 1
ATOM 729 O O . LEU A 1 99 ? 5.855 -18.592 -1.676 1.00 61.44 99 LEU A O 1
ATOM 733 N N . SER A 1 100 ? 4.431 -17.788 -3.215 1.00 69.62 100 SER A N 1
ATOM 734 C CA . SER A 1 100 ? 3.528 -17.154 -2.253 1.00 69.62 100 SER A CA 1
ATOM 735 C C . SER A 1 100 ? 2.770 -18.197 -1.428 1.00 69.62 100 SER A C 1
ATOM 737 O O . SER A 1 100 ? 2.769 -18.087 -0.209 1.00 69.62 100 SER A O 1
ATOM 739 N N . GLY A 1 101 ? 2.235 -19.257 -2.047 1.00 75.50 101 GLY A N 1
ATOM 740 C CA . GLY A 1 101 ? 1.549 -20.342 -1.332 1.00 75.50 101 GLY A CA 1
ATOM 741 C C . GLY A 1 101 ? 2.441 -21.051 -0.307 1.00 75.50 101 GLY A C 1
ATOM 742 O O . GLY A 1 101 ? 2.086 -21.138 0.862 1.00 75.50 101 GLY A O 1
ATOM 743 N N . SER A 1 102 ? 3.654 -21.456 -0.703 1.00 78.25 102 SER A N 1
ATOM 744 C CA . SER A 1 102 ? 4.584 -22.145 0.210 1.00 78.25 102 SER A CA 1
ATOM 745 C C . SER A 1 102 ? 5.111 -21.264 1.349 1.00 78.25 102 SER A C 1
ATOM 747 O O . SER A 1 102 ? 5.416 -21.773 2.428 1.00 78.25 102 SER A O 1
ATOM 749 N N . PHE A 1 103 ? 5.218 -19.949 1.141 1.00 81.75 103 PHE A N 1
ATOM 750 C CA . PHE A 1 103 ? 5.523 -19.008 2.216 1.00 81.75 103 PHE A CA 1
ATOM 751 C C . PHE A 1 103 ? 4.323 -18.814 3.151 1.00 81.75 103 PHE A C 1
ATOM 753 O O . PHE A 1 103 ? 4.504 -18.871 4.363 1.00 81.75 103 PHE A O 1
ATOM 760 N N . LEU A 1 104 ? 3.114 -18.651 2.603 1.00 83.31 104 LEU A N 1
ATOM 761 C CA . LEU A 1 104 ? 1.866 -18.493 3.359 1.00 83.31 104 LEU A CA 1
ATOM 762 C C . LEU A 1 104 ? 1.564 -19.715 4.237 1.00 83.31 104 LEU A C 1
ATOM 764 O O . LEU A 1 104 ? 1.195 -19.543 5.397 1.00 83.31 104 LEU A O 1
ATOM 768 N N . ASP A 1 105 ? 1.817 -20.923 3.731 1.00 83.12 105 ASP A N 1
ATOM 769 C CA . ASP A 1 105 ? 1.714 -22.163 4.506 1.00 83.12 105 ASP A CA 1
ATOM 770 C C . ASP A 1 105 ? 2.759 -22.221 5.628 1.00 83.12 105 ASP A C 1
ATOM 772 O O . ASP A 1 105 ? 2.447 -22.605 6.754 1.00 83.12 105 ASP A O 1
ATOM 776 N N . LYS A 1 106 ? 4.000 -21.781 5.364 1.00 83.19 106 LYS A N 1
ATOM 777 C CA . LYS A 1 106 ? 5.057 -21.705 6.390 1.00 83.19 106 LYS A CA 1
ATOM 778 C C . LYS A 1 106 ? 4.735 -20.712 7.504 1.00 83.19 106 LYS A C 1
ATOM 780 O O . LYS A 1 106 ? 5.136 -20.953 8.638 1.00 83.19 106 LYS A O 1
ATOM 785 N N . ILE A 1 107 ? 4.054 -19.608 7.195 1.00 85.38 107 ILE A N 1
ATOM 786 C CA . ILE A 1 107 ? 3.634 -18.615 8.196 1.00 85.38 107 ILE A CA 1
ATOM 787 C C . ILE A 1 107 ? 2.231 -18.889 8.759 1.00 85.38 107 ILE A C 1
ATOM 789 O O . ILE A 1 107 ? 1.726 -18.081 9.533 1.00 85.38 107 ILE A O 1
ATOM 793 N N . GLY A 1 108 ? 1.596 -20.006 8.382 1.00 80.25 108 GLY A N 1
ATOM 794 C CA . GLY A 1 108 ? 0.274 -20.404 8.876 1.00 80.25 108 GLY A CA 1
ATOM 795 C C . GLY A 1 108 ? -0.866 -19.466 8.469 1.00 80.25 108 GLY A C 1
ATOM 796 O O . GLY A 1 108 ? -1.935 -19.509 9.074 1.00 80.25 108 GLY A O 1
ATOM 797 N N . ALA A 1 109 ? -0.669 -18.622 7.452 1.00 78.81 109 ALA A N 1
ATOM 798 C CA . ALA A 1 109 ? -1.671 -17.649 7.016 1.00 78.81 109 ALA A CA 1
ATOM 799 C C . ALA A 1 109 ? -2.921 -18.315 6.413 1.00 78.81 109 ALA A C 1
ATOM 801 O O . ALA A 1 109 ? -3.994 -17.715 6.405 1.00 78.81 109 ALA A O 1
ATOM 802 N N . THR A 1 110 ? -2.797 -19.557 5.937 1.00 77.38 110 THR A N 1
ATOM 803 C CA . THR A 1 110 ? -3.904 -20.371 5.416 1.00 77.38 110 THR A CA 1
ATOM 804 C C . THR A 1 110 ? -4.806 -20.955 6.514 1.00 77.38 110 THR A C 1
ATOM 806 O O . THR A 1 110 ? -5.910 -21.396 6.205 1.00 77.38 110 THR A O 1
ATOM 809 N N . THR A 1 111 ? -4.403 -20.881 7.790 1.00 77.94 111 THR A N 1
ATOM 810 C CA . THR A 1 111 ? -5.137 -21.420 8.956 1.00 77.94 111 THR A CA 1
ATOM 811 C C . THR A 1 111 ? -5.697 -20.307 9.856 1.00 77.94 111 THR A C 1
ATOM 813 O O . THR A 1 111 ? -5.815 -20.469 11.068 1.00 77.94 111 THR A O 1
ATOM 816 N N . SER A 1 112 ? -6.008 -19.132 9.304 1.00 80.94 112 SER A N 1
ATOM 817 C CA . SER A 1 112 ? -6.596 -18.044 10.097 1.00 80.94 112 SER A CA 1
ATOM 818 C C . SER A 1 112 ? -8.063 -18.349 10.437 1.00 80.94 112 SER A C 1
ATOM 820 O O . SER A 1 112 ? -8.868 -18.578 9.536 1.00 80.94 112 SER A O 1
ATOM 822 N N . ASP A 1 113 ? -8.413 -18.349 11.729 1.00 85.88 113 ASP A N 1
ATOM 823 C CA . ASP A 1 113 ? -9.803 -18.483 12.181 1.00 85.88 113 ASP A CA 1
ATOM 824 C C . ASP A 1 113 ? -10.602 -17.223 11.788 1.00 85.88 113 ASP A C 1
ATOM 826 O O . ASP A 1 113 ? -10.245 -16.121 12.220 1.00 85.88 113 ASP A O 1
ATOM 830 N N . PRO A 1 114 ? -11.688 -17.342 11.000 1.00 84.69 114 PRO A N 1
ATOM 831 C CA . PRO A 1 114 ? -12.519 -16.196 10.632 1.00 84.69 114 PRO A CA 1
ATOM 832 C C . PRO A 1 114 ? -13.166 -15.498 11.842 1.00 84.69 114 PRO A C 1
ATOM 834 O O . PRO A 1 114 ? -13.519 -14.324 11.745 1.00 84.69 114 PRO A O 1
ATOM 837 N N . ASN A 1 115 ? -13.295 -16.180 12.984 1.00 91.75 115 ASN A N 1
ATOM 838 C CA . ASN A 1 115 ? -13.856 -15.637 14.221 1.00 91.75 115 ASN A CA 1
ATOM 839 C C . ASN A 1 115 ? -12.810 -15.012 15.156 1.00 91.75 115 ASN A C 1
ATOM 841 O O . ASN A 1 115 ? -13.187 -14.535 16.225 1.00 91.75 115 ASN A O 1
ATOM 845 N N . ILE A 1 116 ? -11.524 -14.949 14.777 1.00 90.44 116 ILE A N 1
ATOM 846 C CA . ILE A 1 116 ? -10.451 -14.439 15.654 1.00 90.44 116 ILE A CA 1
ATOM 847 C C . ILE A 1 116 ? -10.708 -13.015 16.166 1.00 90.44 116 ILE A C 1
ATOM 849 O O . ILE A 1 116 ? -10.239 -12.650 17.236 1.00 90.44 116 ILE A O 1
ATOM 853 N N . ARG A 1 117 ? -11.472 -12.204 15.421 1.00 91.31 117 ARG A N 1
ATOM 854 C CA . ARG A 1 117 ? -11.872 -10.857 15.852 1.00 91.31 117 ARG A CA 1
ATOM 855 C C . ARG A 1 117 ? -12.816 -10.895 17.047 1.00 91.31 117 ARG A C 1
ATOM 857 O O . ARG A 1 117 ? -12.555 -10.198 18.012 1.00 91.31 117 ARG A O 1
ATOM 864 N N . ASN A 1 118 ? -13.832 -11.754 17.008 1.00 92.88 118 ASN A N 1
ATOM 865 C CA . ASN A 1 118 ? -14.775 -11.906 18.115 1.00 92.88 118 ASN A CA 1
ATOM 866 C C . ASN A 1 118 ? -14.065 -12.455 19.357 1.00 92.88 118 ASN A C 1
ATOM 868 O O . ASN A 1 118 ? -14.257 -11.935 20.447 1.00 92.88 118 ASN A O 1
ATOM 872 N N . VAL A 1 119 ? -13.185 -13.447 19.174 1.00 92.94 119 VAL A N 1
ATOM 873 C CA . VAL A 1 119 ? -12.363 -13.995 20.265 1.00 92.94 119 VAL A CA 1
ATOM 874 C C . VAL A 1 119 ? -11.474 -12.908 20.871 1.00 92.94 119 VAL A C 1
ATOM 876 O O . VAL A 1 119 ? -11.454 -12.742 22.084 1.00 92.94 119 VAL A O 1
ATOM 879 N N . LEU A 1 120 ? -10.789 -12.116 20.040 1.00 92.31 120 LEU A N 1
ATOM 880 C CA . LEU A 1 120 ? -9.929 -11.033 20.514 1.00 92.31 120 LEU A CA 1
ATOM 881 C C . LEU A 1 120 ? -10.723 -9.927 21.218 1.00 92.31 120 LEU A C 1
ATOM 883 O O . LEU A 1 120 ? -10.234 -9.365 22.194 1.00 92.31 120 LEU A O 1
ATOM 887 N N . ASP A 1 121 ? -11.919 -9.602 20.734 1.00 92.12 121 ASP A N 1
ATOM 888 C CA . ASP A 1 121 ? -12.794 -8.606 21.351 1.00 92.12 121 ASP A CA 1
ATOM 889 C C . ASP A 1 121 ? -13.300 -9.096 22.720 1.00 92.12 121 ASP A C 1
ATOM 891 O O . ASP A 1 121 ? -13.286 -8.332 23.686 1.00 92.12 121 ASP A O 1
ATOM 895 N N . GLU A 1 122 ? -13.670 -10.376 22.839 1.00 91.06 122 GLU A N 1
ATOM 896 C CA . GLU A 1 122 ? -14.043 -11.017 24.107 1.00 91.06 122 GLU A CA 1
ATOM 897 C C . GLU A 1 122 ? -12.867 -11.065 25.098 1.00 91.06 122 GLU A C 1
ATOM 899 O O . GLU A 1 122 ? -13.019 -10.671 26.256 1.00 91.06 122 GLU A O 1
ATOM 904 N N . GLU A 1 123 ? -11.680 -11.479 24.647 1.00 88.25 123 GLU A N 1
ATOM 905 C CA . GLU A 1 123 ? -10.454 -11.502 25.457 1.00 88.25 123 GLU A CA 1
ATOM 906 C C . GLU A 1 123 ? -10.026 -10.093 25.887 1.00 88.25 123 GLU A C 1
ATOM 908 O O . GLU A 1 123 ? -9.651 -9.874 27.040 1.00 88.25 123 GLU A O 1
ATOM 913 N N . SER A 1 124 ? -10.116 -9.110 24.985 1.00 88.12 124 SER A N 1
ATOM 914 C CA . SER A 1 124 ? -9.788 -7.712 25.282 1.00 88.12 124 SER A CA 1
ATOM 915 C C . SER A 1 124 ? -10.768 -7.113 26.287 1.00 88.12 124 SER A C 1
ATOM 917 O O . SER A 1 124 ? -10.350 -6.381 27.183 1.00 88.12 124 SER A O 1
ATOM 919 N N . ALA A 1 125 ? -12.059 -7.438 26.178 1.00 83.75 125 ALA A N 1
ATOM 920 C CA . ALA A 1 125 ? -13.064 -7.009 27.144 1.00 83.75 125 ALA A CA 1
ATOM 921 C C . ALA A 1 125 ? -12.808 -7.605 28.540 1.00 83.75 125 ALA A C 1
ATOM 923 O O . ALA A 1 125 ? -12.918 -6.886 29.532 1.00 83.75 125 ALA A O 1
ATOM 924 N N . GLN A 1 126 ? -12.412 -8.879 28.624 1.00 77.00 126 GLN A N 1
ATOM 925 C CA . GLN A 1 126 ? -12.072 -9.535 29.895 1.00 77.00 126 GLN A CA 1
ATOM 926 C C . GLN A 1 126 ? -10.763 -8.992 30.498 1.00 77.00 126 GLN A C 1
ATOM 928 O O . GLN A 1 126 ? -10.710 -8.670 31.684 1.00 77.00 126 GLN A O 1
ATOM 933 N N . GLY A 1 127 ? -9.723 -8.789 29.683 1.00 68.62 127 GLY A N 1
ATOM 934 C CA . GLY A 1 127 ? -8.411 -8.321 30.148 1.00 68.62 127 GLY A CA 1
ATOM 935 C C . GLY A 1 127 ? -8.378 -6.876 30.671 1.00 68.62 127 GLY A C 1
ATOM 936 O O . GLY A 1 127 ? -7.452 -6.505 31.400 1.00 68.62 127 GLY A O 1
ATOM 937 N N . ILE A 1 128 ? -9.367 -6.044 30.320 1.00 65.75 128 ILE A N 1
ATOM 938 C CA . ILE A 1 128 ? -9.505 -4.678 30.853 1.00 65.75 128 ILE A CA 1
ATOM 939 C C . ILE A 1 128 ? -9.967 -4.699 32.319 1.00 65.75 128 ILE A C 1
ATOM 941 O O . ILE A 1 128 ? -9.457 -3.912 33.120 1.00 65.75 128 ILE A O 1
ATOM 945 N N . GLU A 1 129 ? -10.878 -5.603 32.687 1.00 65.31 129 GLU A N 1
ATOM 946 C CA . GLU A 1 129 ? -11.387 -5.707 34.061 1.00 65.31 129 GLU A CA 1
ATOM 947 C C . GLU A 1 129 ? -10.314 -6.268 35.010 1.00 65.31 129 GLU A C 1
ATOM 949 O O . GLU A 1 129 ? -10.059 -5.699 36.074 1.00 65.31 129 GLU A O 1
ATOM 954 N N . ASP A 1 130 ? -9.586 -7.303 34.577 1.00 69.12 130 ASP A N 1
ATOM 955 C CA . ASP A 1 130 ? -8.552 -7.969 35.385 1.00 69.12 130 ASP A CA 1
ATOM 956 C C . ASP A 1 130 ? -7.392 -7.035 35.767 1.00 69.12 130 ASP A C 1
ATOM 958 O O . ASP A 1 130 ? -6.833 -7.094 36.870 1.00 69.12 130 ASP A O 1
ATOM 962 N N . ASN A 1 131 ? -7.028 -6.124 34.865 1.00 76.19 131 ASN A N 1
ATOM 963 C CA . ASN A 1 131 ? -5.910 -5.214 35.085 1.00 76.19 131 ASN A CA 1
ATOM 964 C C . ASN A 1 131 ? -6.289 -3.969 35.883 1.00 76.19 131 ASN A C 1
ATOM 966 O O . ASN A 1 131 ? -5.393 -3.301 36.403 1.00 76.19 131 ASN A O 1
ATOM 970 N N . ARG A 1 132 ? -7.581 -3.652 36.030 1.00 80.19 132 ARG A N 1
ATOM 971 C CA . ARG A 1 132 ? -8.032 -2.440 36.721 1.00 80.19 132 ARG A CA 1
ATOM 972 C C . ARG A 1 132 ? -7.639 -2.441 38.197 1.00 80.19 132 ARG A C 1
ATOM 974 O O . ARG A 1 132 ? -7.041 -1.475 38.657 1.00 80.19 132 ARG A O 1
ATOM 981 N N . ALA A 1 133 ? -7.897 -3.529 38.922 1.00 81.44 133 ALA A N 1
ATOM 982 C CA . ALA A 1 133 ? -7.551 -3.632 40.344 1.00 81.44 133 ALA A CA 1
ATOM 983 C C . ALA A 1 133 ? -6.032 -3.537 40.583 1.00 81.44 133 ALA A C 1
ATOM 985 O O . ALA A 1 133 ? -5.569 -2.908 41.539 1.00 81.44 133 ALA A O 1
ATOM 986 N N . THR A 1 134 ? -5.237 -4.122 39.684 1.00 85.44 134 THR A N 1
ATOM 987 C CA . THR A 1 134 ? -3.772 -4.055 39.742 1.00 85.44 134 THR A CA 1
ATOM 988 C C . THR A 1 134 ? -3.263 -2.657 39.379 1.00 85.44 134 THR A C 1
ATOM 990 O O . THR A 1 134 ? -2.397 -2.123 40.073 1.00 85.44 134 THR A O 1
ATOM 993 N N . ALA A 1 135 ? -3.825 -2.029 38.343 1.00 85.50 135 ALA A N 1
ATOM 994 C CA . ALA A 1 135 ? -3.502 -0.665 37.936 1.00 85.50 135 ALA A CA 1
ATOM 995 C C . ALA A 1 135 ? -3.871 0.353 39.024 1.00 85.50 135 ALA A C 1
ATOM 997 O O . ALA A 1 135 ? -3.042 1.193 39.361 1.00 85.50 135 ALA A O 1
ATOM 998 N N . GLU A 1 136 ? -5.052 0.244 39.637 1.00 84.19 136 GLU A N 1
ATOM 999 C CA . GLU A 1 136 ? -5.472 1.082 40.766 1.00 84.19 136 GLU A CA 1
ATOM 1000 C C . GLU A 1 136 ? -4.522 0.910 41.957 1.00 84.19 136 GLU A C 1
ATOM 1002 O O . GLU A 1 136 ? -4.038 1.895 42.511 1.00 84.19 136 GLU A O 1
ATOM 1007 N N . LYS A 1 137 ? -4.153 -0.327 42.308 1.00 85.62 137 LYS A N 1
ATOM 1008 C CA . LYS A 1 137 ? -3.182 -0.582 43.380 1.00 85.62 137 LYS A CA 1
ATOM 1009 C C . LYS A 1 137 ? -1.814 0.043 43.102 1.00 85.62 137 LYS A C 1
ATOM 1011 O O . LYS A 1 137 ? -1.173 0.502 44.041 1.00 85.62 137 LYS A O 1
ATOM 1016 N N . LEU A 1 138 ? -1.362 0.068 41.847 1.00 87.69 138 LEU A N 1
ATOM 1017 C CA . LEU A 1 138 ? -0.104 0.709 41.451 1.00 87.69 138 LEU A CA 1
ATOM 1018 C C . LEU A 1 138 ? -0.212 2.240 41.450 1.00 87.6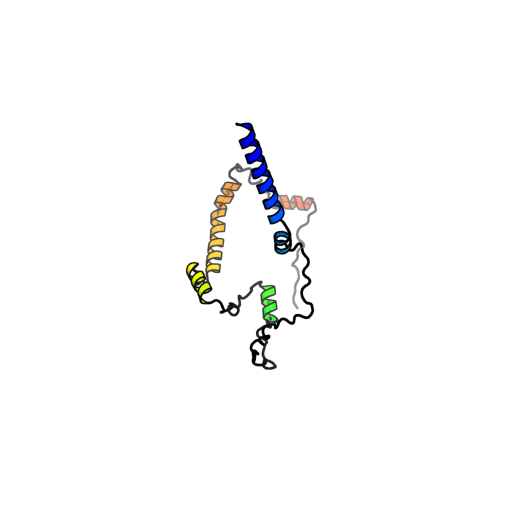9 138 LEU A C 1
ATOM 1020 O O . LEU A 1 138 ? 0.662 2.904 42.005 1.00 87.69 138 LEU A O 1
ATOM 1024 N N . MET A 1 139 ? -1.283 2.799 40.878 1.00 84.31 139 MET A N 1
ATOM 1025 C CA . MET A 1 139 ? -1.519 4.248 40.839 1.00 84.31 139 MET A CA 1
ATOM 1026 C C . MET A 1 139 ? -1.685 4.837 42.241 1.00 84.31 139 MET A C 1
ATOM 1028 O O . MET A 1 139 ? -1.186 5.926 42.518 1.00 84.31 139 MET A O 1
ATOM 1032 N N . PHE A 1 140 ? -2.340 4.097 43.136 1.00 83.25 140 PHE A N 1
ATOM 1033 C CA . PHE A 1 140 ? -2.632 4.527 44.499 1.00 83.25 140 PHE A CA 1
ATOM 1034 C C . PHE A 1 140 ? -1.731 3.872 45.559 1.00 83.25 140 PHE A C 1
ATOM 1036 O O . PHE A 1 140 ? -1.995 4.031 46.750 1.00 83.25 140 PHE A O 1
ATOM 1043 N N . TRP A 1 141 ? -0.639 3.188 45.168 1.00 84.38 141 TRP A N 1
ATOM 1044 C CA . TRP A 1 141 ? 0.297 2.544 46.113 1.00 84.38 141 TRP A CA 1
ATOM 1045 C C . TRP A 1 141 ? 0.799 3.564 47.138 1.00 84.38 141 TRP A C 1
ATOM 1047 O O . TRP A 1 141 ? 0.773 3.323 48.345 1.00 84.38 141 TRP A O 1
ATOM 1057 N N . SER A 1 142 ? 1.256 4.725 46.664 1.00 74.44 142 SER A N 1
ATOM 1058 C CA . SER A 1 142 ? 1.889 5.734 47.517 1.00 74.44 142 SER A CA 1
ATOM 1059 C C . SER A 1 142 ? 0.911 6.755 48.100 1.00 74.44 142 SER A C 1
ATOM 1061 O O . SER A 1 142 ? 1.282 7.501 49.012 1.00 74.44 142 SER A O 1
ATOM 1063 N N . SER A 1 143 ? -0.325 6.820 47.610 1.00 65.62 143 SER A N 1
ATOM 1064 C CA . SER A 1 143 ? -1.355 7.643 48.230 1.00 65.62 143 SER A CA 1
ATOM 1065 C C . SER A 1 143 ? -1.946 6.860 49.396 1.00 65.62 143 SER A C 1
ATOM 1067 O O . SER A 1 143 ? -2.934 6.146 49.241 1.00 65.62 143 SER A O 1
ATOM 1069 N N . LYS A 1 144 ? -1.354 7.011 50.591 1.00 62.16 144 LYS A N 1
ATOM 1070 C CA . LYS A 1 144 ? -2.106 6.825 51.844 1.00 62.16 144 LYS A CA 1
ATOM 1071 C C . LYS A 1 144 ? -3.481 7.442 51.620 1.00 62.16 144 LYS A C 1
ATOM 1073 O O . LYS A 1 144 ? -3.505 8.612 51.246 1.00 62.16 144 LYS A O 1
ATOM 1078 N N . ALA A 1 145 ? -4.540 6.657 51.821 1.00 59.06 145 ALA A N 1
ATOM 1079 C CA . ALA A 1 145 ? -5.948 7.034 51.751 1.00 59.06 145 ALA A CA 1
ATOM 1080 C C . ALA A 1 145 ? -6.193 8.430 52.347 1.00 59.06 145 ALA A C 1
ATOM 1082 O O . ALA A 1 145 ? -6.502 8.569 53.528 1.00 59.06 145 ALA A O 1
ATOM 1083 N N . LYS A 1 146 ? -5.968 9.471 51.545 1.00 54.94 146 LYS A N 1
ATOM 1084 C CA . LYS A 1 146 ? -6.223 10.851 51.912 1.00 54.94 146 LYS A CA 1
ATOM 1085 C C . LYS A 1 146 ? -7.667 11.068 51.544 1.00 54.94 146 LYS A C 1
ATOM 1087 O O . LYS A 1 146 ? -7.985 11.169 50.365 1.00 54.94 146 LYS A O 1
ATOM 1092 N N . ASP A 1 147 ? -8.476 11.017 52.591 1.00 61.12 147 ASP A N 1
ATOM 1093 C CA . ASP A 1 147 ? -9.763 11.669 52.723 1.00 61.12 147 ASP A CA 1
ATOM 1094 C C . ASP A 1 147 ? -10.641 11.490 51.488 1.00 61.12 147 ASP A C 1
ATOM 1096 O O . ASP A 1 147 ? -10.677 12.324 50.584 1.00 61.12 147 ASP A O 1
ATOM 1100 N N . GLN A 1 148 ? -11.394 10.385 51.480 1.00 60.84 148 GLN A N 1
ATOM 1101 C CA . GLN A 1 148 ? -12.680 10.383 50.791 1.00 60.84 148 GLN A CA 1
ATOM 1102 C C . GLN A 1 148 ? -13.380 11.658 51.267 1.00 60.84 148 GLN A C 1
ATOM 1104 O O . GLN A 1 148 ? -13.622 11.796 52.467 1.00 60.84 148 GLN A O 1
ATOM 1109 N N . GLY A 1 149 ? -13.519 12.635 50.367 1.00 62.47 149 GLY A N 1
ATOM 1110 C CA . GLY A 1 149 ? -13.927 13.987 50.730 1.00 62.47 149 GLY A CA 1
ATOM 1111 C C . GLY A 1 149 ? -15.173 13.963 51.608 1.00 62.47 149 GLY A C 1
ATOM 1112 O O . GLY A 1 149 ? -16.006 13.066 51.479 1.00 62.47 149 GLY A O 1
ATOM 1113 N N . THR A 1 150 ? -15.279 14.930 52.521 1.00 76.62 150 THR A N 1
ATOM 1114 C CA . THR A 1 150 ? -16.439 15.083 53.404 1.00 76.62 150 THR A CA 1
ATOM 1115 C C . THR A 1 150 ? -17.729 14.909 52.597 1.00 76.62 150 THR A C 1
ATOM 1117 O O . THR A 1 150 ? -17.910 15.645 51.624 1.00 76.62 150 THR A O 1
ATOM 1120 N N . PRO A 1 151 ? -18.608 13.949 52.947 1.00 77.50 151 PRO A N 1
ATOM 1121 C CA . PRO A 1 151 ? -19.870 13.764 52.246 1.00 77.50 151 PRO A CA 1
ATOM 1122 C C . PRO A 1 151 ? -20.660 15.075 52.243 1.00 77.50 151 PRO A C 1
ATOM 1124 O O . PRO A 1 151 ? -21.009 15.595 53.301 1.00 77.50 151 PRO A O 1
ATOM 1127 N N . ILE A 1 152 ? -20.891 15.628 51.054 1.00 80.81 152 ILE A N 1
ATOM 1128 C CA . ILE A 1 152 ? -21.682 16.847 50.865 1.00 80.81 152 ILE A CA 1
ATOM 1129 C C . ILE A 1 152 ? -23.160 16.452 50.925 1.00 80.81 152 ILE A C 1
ATOM 1131 O O . ILE A 1 152 ? -23.584 15.568 50.178 1.00 80.81 152 ILE A O 1
ATOM 1135 N N . ASP A 1 153 ? -23.949 17.094 51.793 1.00 87.06 153 ASP A N 1
ATOM 1136 C CA . ASP A 1 153 ? -25.406 16.923 51.805 1.00 87.06 153 ASP A CA 1
ATOM 1137 C C . ASP A 1 153 ? -26.010 17.626 50.571 1.00 87.06 153 ASP A C 1
ATOM 1139 O O . ASP A 1 153 ? -25.884 18.851 50.437 1.00 87.06 153 ASP A O 1
ATOM 1143 N N . PRO A 1 154 ? -26.700 16.896 49.672 1.00 84.50 154 PRO A N 1
ATOM 1144 C CA . PRO A 1 154 ? -27.302 17.479 48.475 1.00 84.50 154 PRO A CA 1
ATOM 1145 C C . PRO A 1 154 ? -28.287 18.615 48.768 1.00 84.50 154 PRO A C 1
ATOM 1147 O O . PRO A 1 154 ? -28.452 19.513 47.944 1.00 84.50 154 PRO A O 1
ATOM 1150 N N . LYS A 1 155 ? -28.972 18.576 49.916 1.00 87.25 155 LYS A N 1
ATOM 1151 C CA . LYS A 1 155 ? -29.985 19.573 50.279 1.00 87.25 155 LYS A CA 1
ATOM 1152 C C . LYS A 1 155 ? -29.353 20.878 50.742 1.00 87.25 155 LYS A C 1
ATOM 1154 O O . LYS A 1 155 ? -29.857 21.945 50.397 1.00 87.25 155 LYS A O 1
ATOM 1159 N N . GLU A 1 156 ? -28.271 20.798 51.509 1.00 86.00 156 GLU A N 1
ATOM 1160 C CA . GLU A 1 156 ? -27.541 21.984 51.963 1.00 86.00 156 GLU A CA 1
ATOM 1161 C C . GLU A 1 156 ? -26.816 22.662 50.800 1.00 86.00 156 GLU A C 1
ATOM 1163 O O . GLU A 1 156 ? -26.899 23.882 50.657 1.00 86.00 156 GLU A O 1
ATOM 1168 N N . GLU A 1 157 ? -26.201 21.880 49.909 1.00 85.81 157 GLU A N 1
ATOM 1169 C CA . GLU A 1 157 ? -25.549 22.425 48.717 1.00 85.81 157 GLU A CA 1
ATOM 1170 C C . GLU A 1 157 ? -26.560 23.086 47.776 1.00 85.81 157 GLU A C 1
ATOM 1172 O O . GLU A 1 157 ? -26.326 24.190 47.288 1.00 85.81 157 GLU A O 1
ATOM 1177 N N . LEU A 1 158 ? -27.732 22.471 47.578 1.00 84.94 158 LEU A N 1
ATOM 1178 C CA . LEU A 1 158 ? -28.809 23.075 46.794 1.00 84.94 158 LEU A CA 1
ATOM 1179 C C . LEU A 1 158 ? -29.232 24.430 47.369 1.00 84.94 158 LEU A C 1
ATOM 1181 O O . LEU A 1 158 ? -29.484 25.362 46.609 1.00 84.94 158 LEU A O 1
ATOM 1185 N N . LYS A 1 159 ? -29.295 24.549 48.698 1.00 85.62 159 LYS A N 1
ATOM 1186 C CA . LYS A 1 159 ? -29.644 25.803 49.362 1.00 85.62 159 LYS A CA 1
ATOM 1187 C C . LYS A 1 159 ? -28.571 26.873 49.146 1.00 85.62 159 LYS A C 1
ATOM 1189 O O . LYS A 1 159 ? -28.923 27.989 48.785 1.00 85.62 159 LYS A O 1
ATOM 1194 N N . ARG A 1 160 ? -27.281 26.523 49.255 1.00 88.88 160 ARG A N 1
ATOM 1195 C CA . ARG A 1 160 ? -26.177 27.443 48.922 1.00 88.88 160 ARG A CA 1
ATOM 1196 C C . ARG A 1 160 ? -26.278 27.934 47.478 1.00 88.88 160 ARG A C 1
ATOM 1198 O O . ARG A 1 160 ? -26.160 29.125 47.224 1.00 88.88 160 ARG A O 1
ATOM 1205 N N . LEU A 1 161 ? -26.555 27.026 46.543 1.00 86.56 161 LEU A N 1
ATOM 1206 C CA . LEU A 1 161 ? -26.707 27.352 45.123 1.00 86.56 161 LEU A CA 1
ATOM 1207 C C . LEU A 1 161 ? -27.932 28.240 44.852 1.00 86.56 161 LEU A C 1
ATOM 1209 O O . LEU A 1 161 ? -27.879 29.106 43.981 1.00 86.56 161 LEU A O 1
ATOM 1213 N N . GLN A 1 162 ? -29.022 28.056 45.601 1.00 82.81 162 GLN A N 1
ATOM 1214 C CA . GLN A 1 162 ? -30.198 28.928 45.545 1.00 82.81 162 GLN A CA 1
ATOM 1215 C C . GLN A 1 162 ? -29.898 30.329 46.093 1.00 82.81 162 GLN A C 1
ATOM 1217 O O . GLN A 1 162 ? -30.296 31.309 45.465 1.00 82.81 162 GLN A O 1
ATOM 1222 N N . ASP A 1 163 ? -29.159 30.425 47.202 1.00 83.69 163 ASP A N 1
ATOM 1223 C CA . ASP A 1 163 ? -28.711 31.696 47.786 1.00 83.69 163 ASP A CA 1
ATOM 1224 C C . ASP A 1 163 ? -27.710 32.426 46.861 1.00 83.69 163 ASP A C 1
ATOM 1226 O O . ASP A 1 163 ? -27.733 33.651 46.755 1.00 83.69 163 ASP A O 1
ATOM 1230 N N . GLU A 1 164 ? -26.885 31.677 46.118 1.00 85.75 164 GLU A N 1
ATOM 1231 C CA . GLU A 1 164 ? -25.997 32.176 45.052 1.00 85.75 164 GLU A CA 1
ATOM 1232 C C . GLU A 1 164 ? -26.746 32.518 43.742 1.00 85.75 164 GLU A C 1
ATOM 1234 O O . GLU A 1 164 ? -26.141 32.992 42.778 1.00 85.75 164 GLU A O 1
ATOM 1239 N N . GLY A 1 165 ? -28.068 32.316 43.685 1.00 75.06 165 GLY A N 1
ATOM 1240 C CA . GLY A 1 165 ? -28.913 32.681 42.543 1.00 75.06 165 GLY A CA 1
ATOM 1241 C C . GLY A 1 165 ? -28.856 31.708 41.359 1.00 75.06 165 GLY A C 1
ATOM 1242 O O . GLY A 1 165 ? -29.389 32.000 40.285 1.00 75.06 165 GLY A O 1
ATOM 1243 N N . ILE A 1 166 ? -28.252 30.532 41.534 1.00 70.81 166 ILE A N 1
ATOM 1244 C CA . ILE A 1 166 ? -28.154 29.484 40.516 1.00 70.81 166 ILE A CA 1
ATOM 1245 C C . ILE A 1 166 ? -29.417 28.614 40.596 1.00 70.81 166 ILE A C 1
ATOM 1247 O O . ILE A 1 166 ? -29.437 27.531 41.180 1.00 70.81 166 ILE A O 1
ATOM 1251 N N . SER A 1 167 ? -30.518 29.095 40.012 1.00 61.94 167 SER A N 1
ATOM 1252 C CA . SER A 1 167 ? -31.741 28.289 39.898 1.00 61.94 167 SER A CA 1
ATOM 1253 C C . SER A 1 167 ? -31.564 27.210 38.824 1.00 61.94 167 SER A C 1
ATOM 1255 O O . SER A 1 167 ? -31.475 27.489 37.627 1.00 61.94 167 SER A O 1
ATOM 1257 N N . TH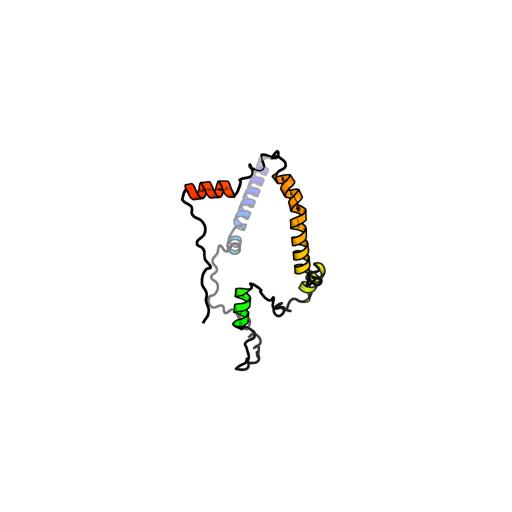R A 1 168 ? -31.481 25.952 39.249 1.00 63.62 168 THR A N 1
ATOM 1258 C CA . THR A 1 168 ? -31.575 24.814 38.335 1.00 63.62 168 THR A CA 1
ATOM 1259 C C . THR A 1 168 ? -33.029 24.355 38.251 1.00 63.62 168 THR A C 1
ATOM 1261 O O . THR A 1 168 ? -33.762 24.359 39.235 1.00 63.62 168 THR A O 1
ATOM 1264 N N . ILE A 1 169 ? -33.411 23.920 37.047 1.00 54.66 169 ILE A N 1
ATOM 1265 C CA . ILE A 1 169 ? -34.697 23.329 36.640 1.00 54.66 169 ILE A CA 1
ATOM 1266 C C . ILE A 1 169 ? -35.739 24.325 36.096 1.00 54.66 169 ILE A C 1
ATOM 1268 O O . ILE A 1 169 ? -36.701 24.727 36.745 1.00 54.66 169 ILE A O 1
ATOM 1272 N N . LYS A 1 170 ? -35.625 24.581 34.786 1.00 55.06 170 LYS A N 1
ATOM 1273 C CA . LYS A 1 170 ? -36.784 24.823 33.919 1.00 55.06 170 LYS A CA 1
ATOM 1274 C C . LYS A 1 170 ? -37.633 23.543 33.916 1.00 55.06 170 LYS A C 1
ATOM 1276 O O . LYS A 1 170 ? -37.219 22.550 33.316 1.00 55.06 170 LYS A O 1
ATOM 1281 N N . LYS A 1 171 ? -38.791 23.550 34.592 1.00 55.22 171 LYS A N 1
ATOM 1282 C CA . LYS A 1 171 ? -39.828 22.511 34.445 1.00 55.22 171 LYS A CA 1
ATOM 1283 C C . LYS A 1 171 ? -40.130 22.364 32.951 1.00 55.22 171 LYS A C 1
ATOM 1285 O O . LYS A 1 171 ? -40.655 23.292 32.344 1.00 55.22 171 LYS A O 1
ATOM 1290 N N . ARG A 1 172 ? -39.729 21.251 32.330 1.00 53.84 172 ARG A N 1
ATOM 1291 C CA . ARG A 1 172 ? -39.920 21.050 30.884 1.00 53.84 172 ARG A CA 1
ATOM 1292 C C . ARG A 1 172 ? -41.229 20.346 30.529 1.00 53.84 172 ARG A C 1
ATOM 1294 O O . ARG A 1 172 ? -41.516 20.253 29.349 1.00 53.84 172 ARG A O 1
ATOM 1301 N N . ASN A 1 173 ? -42.009 19.865 31.492 1.00 55.47 173 ASN A N 1
ATOM 1302 C CA . ASN A 1 173 ? -43.173 19.038 31.187 1.00 55.47 173 ASN A CA 1
ATOM 1303 C C . ASN A 1 173 ? -44.361 19.420 32.079 1.00 55.47 173 ASN A C 1
ATOM 1305 O O . ASN A 1 173 ? -44.575 18.797 33.111 1.00 55.47 173 ASN A O 1
ATOM 1309 N N . GLU A 1 174 ? -45.114 20.430 31.667 1.00 58.06 174 GLU A N 1
ATOM 1310 C CA . GLU A 1 174 ? -46.555 20.534 31.903 1.00 58.06 174 GLU A CA 1
ATOM 1311 C C . GLU A 1 174 ? -47.138 20.947 30.531 1.00 58.06 174 GLU A C 1
ATOM 1313 O O . GLU A 1 174 ? -46.578 21.815 29.859 1.00 58.06 174 GLU A O 1
ATOM 1318 N N . ASP A 1 175 ? -48.177 20.222 30.107 1.00 53.88 175 ASP A N 1
ATOM 1319 C CA . ASP A 1 175 ? -49.089 20.479 28.978 1.00 53.88 175 ASP A CA 1
ATOM 1320 C C . ASP A 1 175 ? -48.699 19.966 27.571 1.00 53.88 175 ASP A C 1
ATOM 1322 O O . ASP A 1 175 ? -48.238 20.697 26.695 1.00 53.88 175 ASP A O 1
ATOM 1326 N N . ILE A 1 176 ? -49.016 18.691 27.309 1.00 50.81 176 ILE A N 1
ATOM 1327 C CA . ILE A 1 176 ? -49.512 18.264 25.989 1.00 50.81 176 ILE A CA 1
ATOM 1328 C C . ILE A 1 176 ? -50.872 17.604 26.226 1.00 50.81 176 ILE A C 1
ATOM 1330 O O . ILE A 1 176 ? -50.963 16.398 26.447 1.00 50.81 176 ILE A O 1
ATOM 1334 N N . GLU A 1 177 ? -51.926 18.412 26.219 1.00 54.31 177 GLU A N 1
ATOM 1335 C CA . GLU A 1 177 ? -53.291 17.929 26.025 1.00 54.31 177 GLU A CA 1
ATOM 1336 C C . GLU A 1 177 ? -53.484 17.761 24.511 1.00 54.31 177 GLU A C 1
ATOM 1338 O O . GLU A 1 177 ? -53.356 18.716 23.741 1.00 54.31 177 GLU A O 1
ATOM 1343 N N . ALA A 1 178 ? -53.645 16.514 24.067 1.00 51.62 178 ALA A N 1
ATOM 1344 C CA . ALA A 1 178 ? -53.920 16.195 22.670 1.00 51.62 178 ALA A CA 1
ATOM 1345 C C . ALA A 1 178 ? -55.409 16.452 22.362 1.00 51.62 178 ALA A C 1
ATOM 1347 O O . ALA A 1 178 ? -56.234 16.209 23.245 1.00 51.62 178 ALA A O 1
ATOM 1348 N N . PRO A 1 179 ? -55.762 16.925 21.151 1.00 60.78 179 PRO A N 1
ATOM 1349 C CA . PRO A 1 179 ? -57.158 17.006 20.727 1.00 60.78 179 PRO A CA 1
ATOM 1350 C C . PRO A 1 179 ? -57.794 15.621 20.546 1.00 60.78 179 PRO A C 1
ATOM 1352 O O . PRO A 1 179 ? -57.067 14.670 20.166 1.00 60.78 179 PRO A O 1
#

Sequence (179 aa):
MKNKNLNIQKLILTSCAAVMLVACGQATKEKLGLTTVAPDEFSVVTRAPLSVPPDYTLRPPAPGRARPMEISTKETARQTVFGVKDVDQSGVATSGSNLSGSFLDKIGATTSDPNIRNVLDEESAQGIEDNRATAEKLMFWSSKAKDQGTPIDPKEELKRLQDEGISTIKKRNEDIEAP